Protein AF-A0A2S4Y5E5-F1 (afdb_monomer_lite)

pLDDT: mean 85.45, std 17.24, range [41.28, 98.38]

Radius of gyration: 15.78 Å; chains: 1; bounding box: 32×26×61 Å

Foldseek 3Di:
DDDDDPPDPDDPVLQVLLPDDLVRLLVVLVVPFDPQLNVLLVVLLVQLLPPPDDDDPAGSLNVQLVCQCVRRNPVSSLSSNLNSCVSNVDDPVNLVCCCVPHDPSSVSSSVSNDD

Secondary structure (DSSP, 8-state):
-PPP---PPPPTHHHHHHHS-HHHHHHHHHHHS-HHHHHHHHHHHHHHHS--TT-SSS-HHHHHHHHHHHHH-TTTHHHHHHHHHHHH---HHHHHHHHHHS-HHHHHHHHHH--

Structure (mmCIF, N/CA/C/O backbone):
data_AF-A0A2S4Y5E5-F1
#
_entry.id   AF-A0A2S4Y5E5-F1
#
loop_
_atom_site.group_PDB
_atom_site.id
_atom_site.type_symbol
_atom_site.label_atom_id
_atom_site.label_alt_id
_atom_site.label_comp_id
_atom_site.label_asym_id
_atom_site.label_entity_id
_atom_site.label_seq_id
_atom_site.pdbx_PDB_ins_code
_atom_site.Cartn_x
_atom_site.Cartn_y
_atom_site.Cartn_z
_atom_site.occupancy
_atom_site.B_iso_or_equiv
_atom_site.auth_seq_id
_atom_site.auth_comp_id
_atom_site.auth_asym_id
_atom_site.auth_atom_id
_atom_site.pdbx_PDB_model_num
ATOM 1 N N . MET A 1 1 ? -3.321 -12.900 45.964 1.00 41.28 1 MET A N 1
ATOM 2 C CA . MET A 1 1 ? -4.361 -13.028 44.921 1.00 41.28 1 MET A CA 1
ATOM 3 C C . MET A 1 1 ? -3.690 -12.711 43.597 1.00 41.28 1 MET A C 1
ATOM 5 O O . MET A 1 1 ? -3.541 -11.545 43.263 1.00 41.28 1 MET A O 1
ATOM 9 N N . SER A 1 2 ? -3.150 -13.729 42.928 1.00 41.94 2 SER A N 1
ATOM 10 C CA . SER A 1 2 ? -2.387 -13.564 41.686 1.00 41.94 2 SER A CA 1
ATOM 11 C C . SER A 1 2 ? -3.295 -13.917 40.516 1.00 41.94 2 SER A C 1
ATOM 13 O O . SER A 1 2 ? -3.771 -15.047 40.430 1.00 41.94 2 SER A O 1
ATOM 15 N N . HIS A 1 3 ? -3.574 -12.944 39.652 1.00 47.91 3 HIS A N 1
ATOM 16 C CA . HIS A 1 3 ? -4.301 -13.175 38.407 1.00 47.91 3 HIS A CA 1
ATOM 17 C C . HIS A 1 3 ? -3.407 -13.965 37.437 1.00 47.91 3 HIS A C 1
ATOM 19 O O . HIS A 1 3 ? -2.254 -13.572 37.240 1.00 47.91 3 HIS A O 1
ATOM 25 N N . PRO A 1 4 ? -3.894 -15.052 36.817 1.00 52.06 4 PRO A N 1
ATOM 26 C CA . PRO A 1 4 ? -3.158 -15.711 35.753 1.00 52.06 4 PRO A CA 1
ATOM 27 C C . PRO A 1 4 ? -3.190 -14.825 34.503 1.00 52.06 4 PRO A C 1
ATOM 29 O O . PRO A 1 4 ? -4.252 -14.426 34.025 1.00 52.06 4 PRO A O 1
ATOM 32 N N . HIS A 1 5 ? -2.007 -14.505 33.986 1.00 48.25 5 HIS A N 1
ATOM 33 C CA . HIS A 1 5 ? -1.839 -13.882 32.681 1.00 48.25 5 HIS A CA 1
ATOM 34 C C . HIS A 1 5 ? -2.269 -14.900 31.619 1.00 48.25 5 HIS A C 1
ATOM 36 O O . HIS A 1 5 ? -1.575 -15.885 31.376 1.00 48.25 5 HIS A O 1
ATOM 42 N N . ALA A 1 6 ? -3.448 -14.699 31.031 1.00 50.78 6 ALA A N 1
ATOM 43 C CA . ALA A 1 6 ? -3.871 -15.460 29.868 1.00 50.78 6 ALA A CA 1
ATOM 44 C C . ALA A 1 6 ? -2.949 -15.091 28.699 1.00 50.78 6 ALA A C 1
ATOM 46 O O . ALA A 1 6 ? -3.058 -14.005 28.131 1.00 50.78 6 ALA A O 1
ATOM 47 N N . THR A 1 7 ? -2.027 -15.993 28.365 1.00 45.41 7 THR A N 1
ATOM 48 C CA . THR A 1 7 ? -1.251 -15.955 27.126 1.00 45.41 7 THR A CA 1
ATOM 49 C C . THR A 1 7 ? -2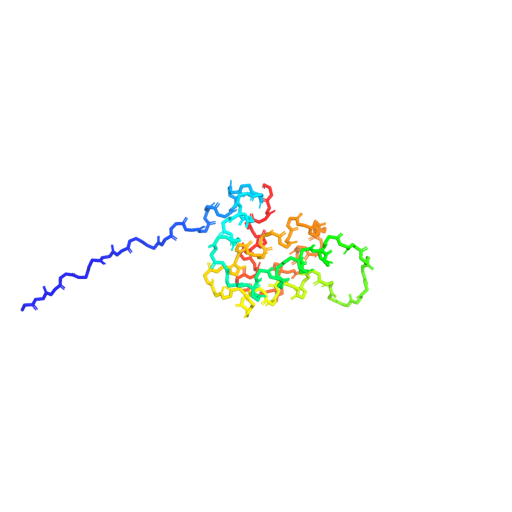.228 -16.001 25.957 1.00 45.41 7 THR A C 1
ATOM 51 O O . THR A 1 7 ? -2.732 -17.062 25.593 1.00 45.41 7 THR A O 1
ATOM 54 N N . GLN A 1 8 ? -2.535 -14.838 25.387 1.00 48.69 8 GLN A N 1
ATOM 55 C CA . GLN A 1 8 ? -3.220 -14.774 24.104 1.00 48.69 8 GLN A CA 1
ATOM 56 C C . GLN A 1 8 ? -2.240 -15.267 23.030 1.00 48.69 8 GLN A C 1
ATOM 58 O O . GLN A 1 8 ? -1.103 -14.788 22.996 1.00 48.69 8 GLN A O 1
ATOM 63 N N . PRO A 1 9 ? -2.625 -16.219 22.164 1.00 42.38 9 PRO A N 1
ATOM 64 C CA . PRO A 1 9 ? -1.790 -16.585 21.033 1.00 42.38 9 PRO A CA 1
ATOM 65 C C . PRO A 1 9 ? -1.618 -15.356 20.133 1.00 42.38 9 PRO A C 1
ATOM 67 O O . PRO A 1 9 ? -2.594 -14.710 19.750 1.00 42.38 9 PRO A O 1
ATOM 70 N N . ALA A 1 10 ? -0.361 -15.020 19.833 1.00 48.06 10 ALA A N 1
ATOM 71 C CA . ALA A 1 10 ? -0.005 -13.974 18.884 1.00 48.06 10 ALA A CA 1
ATOM 72 C C . ALA A 1 10 ? -0.759 -14.206 17.564 1.00 48.06 10 ALA A C 1
ATOM 74 O O . ALA A 1 10 ? -0.857 -15.351 17.109 1.00 48.06 10 ALA A O 1
ATOM 75 N N . PRO A 1 11 ? -1.330 -13.159 16.953 1.00 44.66 11 PRO A N 1
ATOM 76 C CA . PRO A 1 11 ? -2.276 -13.362 15.882 1.00 44.66 11 PRO A CA 1
ATOM 77 C C . PRO A 1 11 ? -1.524 -13.872 14.649 1.00 44.66 11 PRO A C 1
ATOM 79 O O . PRO A 1 11 ? -0.535 -13.295 14.196 1.00 44.66 11 PRO A O 1
ATOM 82 N N . THR A 1 12 ? -2.013 -14.985 14.114 1.00 50.81 12 THR A N 1
ATOM 83 C CA . THR A 1 12 ? -1.536 -15.746 12.949 1.00 50.81 12 THR A CA 1
ATOM 84 C C . THR A 1 12 ? -1.740 -14.978 11.630 1.00 50.81 12 THR A C 1
ATOM 86 O O . THR A 1 12 ? -2.080 -15.554 10.605 1.00 50.81 12 THR A O 1
ATOM 89 N N . ILE A 1 13 ? -1.598 -13.650 11.647 1.00 55.91 13 ILE A N 1
ATOM 90 C CA . ILE A 1 13 ? -1.981 -12.762 10.538 1.00 55.91 13 ILE A CA 1
ATOM 91 C C . ILE A 1 13 ? -0.946 -12.817 9.410 1.00 55.91 13 ILE A C 1
ATOM 93 O O . ILE A 1 13 ? -1.314 -12.684 8.247 1.00 55.91 13 ILE A O 1
ATOM 97 N N . GLY A 1 14 ? 0.326 -13.086 9.728 1.00 59.22 14 GLY A N 1
ATOM 98 C CA . GLY A 1 14 ? 1.413 -13.110 8.741 1.00 59.22 14 GLY A CA 1
ATOM 99 C C . GLY A 1 14 ? 1.176 -14.112 7.606 1.00 59.22 14 GLY A C 1
ATOM 100 O O . GLY A 1 14 ? 1.160 -13.733 6.443 1.00 59.22 14 GLY A O 1
ATOM 101 N N . THR A 1 15 ? 0.922 -15.385 7.916 1.00 63.09 15 THR A N 1
ATOM 102 C CA . THR A 1 15 ? 0.706 -16.420 6.885 1.00 63.09 15 THR A CA 1
ATOM 103 C C . THR A 1 15 ? -0.582 -16.197 6.087 1.00 63.09 15 THR A C 1
ATOM 105 O O . THR A 1 15 ? -0.646 -16.550 4.913 1.00 63.09 15 THR A O 1
ATOM 108 N N . GLY A 1 16 ? -1.596 -15.575 6.700 1.00 77.00 16 GLY A N 1
ATOM 109 C CA . GLY A 1 16 ? -2.867 -15.287 6.038 1.00 77.00 16 GLY A CA 1
ATOM 110 C C . GLY A 1 16 ? -2.708 -14.353 4.840 1.00 77.00 16 GLY A C 1
ATOM 111 O O . GLY A 1 16 ? -3.304 -14.606 3.800 1.00 77.00 16 GLY A O 1
ATOM 112 N N . LEU A 1 17 ? -1.860 -13.324 4.942 1.00 84.19 17 LEU A N 1
ATOM 113 C CA . LEU A 1 17 ? -1.673 -12.348 3.863 1.00 84.19 17 LEU A CA 1
ATOM 114 C C . LEU A 1 17 ? -1.091 -12.960 2.583 1.00 84.19 17 LEU A C 1
ATOM 116 O O . LEU A 1 17 ? -1.559 -12.613 1.507 1.00 84.19 17 LEU A O 1
ATOM 120 N N . ALA A 1 18 ? -0.131 -13.884 2.696 1.00 84.00 18 ALA A N 1
ATOM 121 C CA . ALA A 1 18 ? 0.483 -14.536 1.533 1.00 84.00 18 ALA A CA 1
ATOM 122 C C . ALA A 1 18 ? -0.482 -15.475 0.786 1.00 84.00 18 ALA A C 1
ATOM 124 O O . ALA A 1 18 ? -0.367 -15.669 -0.418 1.00 84.00 18 ALA A O 1
ATOM 125 N N . LEU A 1 19 ? -1.439 -16.065 1.507 1.00 85.44 19 LEU A N 1
ATOM 126 C CA . LEU A 1 19 ? -2.407 -17.015 0.951 1.00 85.44 19 LEU A CA 1
ATOM 127 C C . LEU A 1 19 ? -3.717 -16.349 0.506 1.00 85.44 19 LEU A C 1
ATOM 129 O O . LEU A 1 19 ? -4.539 -16.995 -0.140 1.00 85.44 19 LEU A O 1
ATOM 133 N N . THR A 1 20 ? -3.937 -15.083 0.868 1.00 89.81 20 THR A N 1
ATOM 134 C CA . THR A 1 20 ? -5.171 -14.365 0.538 1.00 89.81 20 THR A CA 1
ATOM 135 C C . THR A 1 20 ? -5.082 -13.829 -0.892 1.00 89.81 20 THR A C 1
ATOM 137 O O . THR A 1 20 ? -4.165 -13.061 -1.190 1.00 89.81 20 THR A O 1
ATOM 140 N N . PRO A 1 21 ? -6.038 -14.153 -1.782 1.00 92.00 21 PRO A N 1
ATOM 141 C CA . PRO A 1 21 ? -6.072 -13.582 -3.120 1.00 92.00 21 PRO A CA 1
ATOM 142 C C . PRO A 1 21 ? -6.077 -12.042 -3.072 1.00 92.00 21 PRO A C 1
ATOM 144 O O . PRO A 1 21 ? -6.819 -11.464 -2.271 1.00 92.00 21 PRO A O 1
ATOM 147 N N . PRO A 1 22 ? -5.340 -11.338 -3.956 1.00 92.44 22 PRO A N 1
ATOM 148 C CA . PRO A 1 22 ? -5.264 -9.874 -3.925 1.00 92.44 22 PRO A CA 1
ATOM 149 C C . PRO A 1 22 ? -6.631 -9.172 -3.962 1.00 92.44 22 PRO A C 1
ATOM 151 O O . PRO A 1 22 ? -6.819 -8.139 -3.325 1.00 92.44 22 PRO A O 1
ATOM 154 N N . ALA A 1 23 ? -7.618 -9.741 -4.659 1.00 93.12 23 ALA A N 1
ATOM 155 C CA . ALA A 1 23 ? -8.974 -9.190 -4.703 1.00 93.12 23 ALA A CA 1
ATOM 156 C C . ALA A 1 23 ? -9.683 -9.237 -3.335 1.00 93.12 23 ALA A C 1
ATOM 158 O O . ALA A 1 23 ? -10.323 -8.265 -2.934 1.00 93.12 23 ALA A O 1
ATOM 159 N N . GLU A 1 24 ? -9.533 -10.333 -2.589 1.00 94.81 24 GLU A N 1
ATOM 160 C CA . GLU A 1 24 ? -10.104 -10.472 -1.244 1.00 94.81 24 GLU A CA 1
ATOM 161 C C . GLU A 1 24 ? -9.395 -9.553 -0.249 1.00 94.81 24 GLU A C 1
ATOM 163 O O . GLU A 1 24 ? -10.037 -8.901 0.578 1.00 94.81 24 GLU A O 1
ATOM 168 N N . LEU A 1 25 ? -8.073 -9.426 -0.381 1.00 94.25 25 LEU A N 1
ATOM 169 C CA . LEU A 1 25 ? -7.283 -8.501 0.421 1.00 94.25 25 LEU A CA 1
ATOM 170 C C . LEU A 1 25 ? -7.689 -7.039 0.167 1.00 94.25 25 LEU A C 1
ATOM 172 O O . LEU A 1 25 ? -7.809 -6.256 1.113 1.00 94.25 25 LEU A O 1
ATOM 176 N N . ARG A 1 26 ? -7.968 -6.678 -1.094 1.00 96.31 26 ARG A N 1
ATOM 177 C CA . ARG A 1 26 ? -8.493 -5.354 -1.460 1.00 96.31 26 ARG A CA 1
ATOM 178 C C . ARG A 1 26 ? -9.847 -5.097 -0.803 1.00 96.31 26 ARG A C 1
ATOM 180 O O . ARG A 1 26 ? -9.989 -4.081 -0.125 1.00 96.31 26 ARG A O 1
ATOM 187 N N . ALA A 1 27 ? -10.787 -6.036 -0.920 1.00 95.62 27 ALA A N 1
ATOM 188 C CA . ALA A 1 27 ? -12.112 -5.925 -0.310 1.00 95.62 27 ALA A CA 1
ATOM 189 C C . ALA A 1 27 ? -12.041 -5.788 1.223 1.00 95.62 27 ALA A C 1
ATOM 191 O O . ALA A 1 27 ? -12.753 -4.975 1.817 1.00 95.62 27 ALA A O 1
ATOM 192 N N . HIS A 1 28 ? -11.141 -6.533 1.873 1.00 94.88 28 HIS A N 1
ATOM 193 C CA . HIS A 1 28 ? -10.910 -6.430 3.313 1.00 94.88 28 HIS A CA 1
ATOM 194 C C . HIS A 1 28 ? -10.446 -5.027 3.731 1.00 94.88 28 HIS A C 1
ATOM 196 O O . HIS A 1 28 ? -10.929 -4.482 4.727 1.00 94.88 28 HIS A O 1
ATOM 202 N N . LEU A 1 29 ? -9.520 -4.429 2.977 1.00 95.88 29 LEU A N 1
ATOM 203 C CA . LEU A 1 29 ? -9.051 -3.071 3.242 1.00 95.88 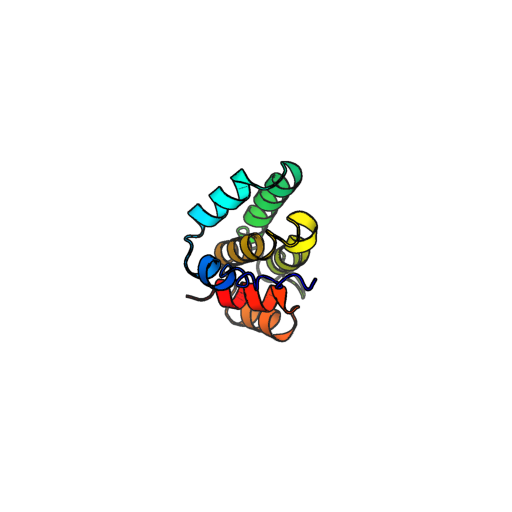29 LEU A CA 1
ATOM 204 C C . LEU A 1 29 ? -10.139 -2.028 2.980 1.00 95.88 29 LEU A C 1
ATOM 206 O O . LEU A 1 29 ? -10.288 -1.107 3.782 1.00 95.88 29 LEU A O 1
ATOM 210 N N . ASP A 1 30 ? -10.947 -2.192 1.934 1.00 96.12 30 ASP A N 1
ATOM 211 C CA . ASP A 1 30 ? -12.047 -1.267 1.640 1.00 96.12 30 ASP A CA 1
ATOM 212 C C . ASP A 1 30 ? -13.126 -1.248 2.725 1.00 96.12 30 ASP A C 1
ATOM 214 O O . ASP A 1 30 ? -13.722 -0.203 2.993 1.00 96.12 30 ASP A O 1
ATOM 218 N N . ALA A 1 31 ? -13.338 -2.377 3.400 1.00 96.62 31 ALA A N 1
ATOM 219 C CA . ALA A 1 31 ? -14.275 -2.471 4.513 1.00 96.62 31 ALA A CA 1
ATOM 220 C C . ALA A 1 31 ? -13.763 -1.815 5.810 1.00 96.62 31 ALA A C 1
ATOM 222 O O . ALA A 1 31 ? -14.562 -1.498 6.691 1.00 96.62 31 ALA A O 1
ATOM 223 N N . ARG A 1 32 ? -12.443 -1.639 5.969 1.00 96.44 32 ARG A N 1
ATOM 224 C CA . ARG A 1 32 ? -11.821 -1.280 7.261 1.00 96.44 32 ARG A CA 1
ATOM 225 C C . ARG A 1 32 ? -11.084 0.049 7.267 1.00 96.44 32 ARG A C 1
ATOM 227 O O . ARG A 1 32 ? -10.923 0.647 8.330 1.00 96.44 32 ARG A O 1
ATOM 234 N N . LEU A 1 33 ? -10.615 0.505 6.112 1.00 97.25 33 LEU A N 1
ATOM 235 C CA . LEU A 1 33 ? -9.874 1.750 6.010 1.00 97.25 33 LEU A CA 1
ATOM 236 C C . LEU A 1 33 ? -10.814 2.968 6.019 1.00 97.25 33 LEU A C 1
ATOM 238 O O . LEU A 1 33 ? -11.864 2.969 5.363 1.00 97.25 33 LEU A O 1
ATOM 242 N N . PRO A 1 34 ? -10.417 4.063 6.691 1.00 96.81 34 PRO A N 1
ATOM 243 C CA . PRO A 1 34 ? -11.120 5.333 6.568 1.00 96.81 34 PRO A CA 1
ATOM 244 C C . PRO A 1 34 ? -11.044 5.853 5.125 1.00 96.81 34 PRO A C 1
ATOM 246 O O . PRO A 1 34 ? -10.127 5.521 4.374 1.00 96.81 34 PRO A O 1
ATOM 249 N N . ALA A 1 35 ? -11.995 6.708 4.738 1.00 97.00 35 ALA A N 1
ATOM 250 C CA . ALA A 1 35 ? -12.136 7.183 3.357 1.00 97.00 35 ALA A CA 1
ATOM 251 C C . ALA A 1 35 ? -10.842 7.787 2.777 1.00 97.00 35 ALA A C 1
ATOM 253 O O . ALA A 1 35 ? -10.473 7.465 1.653 1.00 97.00 35 ALA A O 1
ATOM 254 N N . ALA A 1 36 ? -10.112 8.589 3.560 1.00 97.62 36 ALA A N 1
ATOM 255 C CA . ALA A 1 36 ? -8.846 9.182 3.121 1.00 97.62 36 ALA A CA 1
ATOM 256 C C . ALA A 1 36 ? -7.755 8.130 2.839 1.00 97.62 36 ALA A C 1
ATOM 258 O O . ALA A 1 36 ? -6.998 8.267 1.881 1.00 97.62 36 ALA A O 1
ATOM 259 N N . ALA A 1 37 ? -7.688 7.066 3.645 1.00 97.69 37 ALA A N 1
ATOM 260 C CA . ALA A 1 37 ? -6.734 5.979 3.439 1.00 97.69 37 ALA A CA 1
ATOM 261 C C . ALA A 1 37 ? -7.113 5.109 2.231 1.00 97.69 37 ALA A C 1
ATOM 263 O O . ALA A 1 37 ? -6.224 4.661 1.514 1.00 97.69 37 ALA A O 1
ATOM 264 N N . ARG A 1 38 ? -8.416 4.912 1.979 1.00 98.19 38 ARG A N 1
ATOM 265 C CA . ARG A 1 38 ? -8.909 4.220 0.775 1.00 98.19 38 ARG A CA 1
ATOM 266 C C . ARG A 1 38 ? -8.571 4.990 -0.492 1.00 98.19 38 ARG A C 1
ATOM 268 O O . ARG A 1 38 ? -7.937 4.421 -1.366 1.00 98.19 38 ARG A O 1
ATOM 275 N N . ALA A 1 39 ? -8.876 6.288 -0.525 1.00 98.25 39 ALA A N 1
ATOM 276 C CA . ALA A 1 39 ? -8.547 7.147 -1.661 1.00 98.25 39 ALA A CA 1
ATOM 277 C C . ALA A 1 39 ? -7.036 7.183 -1.943 1.00 98.25 39 ALA A C 1
ATOM 279 O O . ALA A 1 39 ? -6.616 7.125 -3.095 1.00 98.25 39 ALA A O 1
ATOM 280 N N . TRP A 1 40 ? -6.206 7.228 -0.893 1.00 98.31 40 TRP A N 1
ATOM 281 C CA . TRP A 1 40 ? -4.759 7.104 -1.065 1.00 98.31 40 TRP A CA 1
ATOM 282 C C . TRP A 1 40 ? -4.359 5.741 -1.637 1.00 98.31 40 TRP A C 1
ATOM 284 O O . TRP A 1 40 ? -3.496 5.692 -2.509 1.00 98.31 40 TRP A O 1
ATOM 294 N N . LEU A 1 41 ? -4.954 4.648 -1.152 1.00 98.38 41 LEU A N 1
ATOM 295 C CA . LEU A 1 41 ? -4.629 3.306 -1.623 1.00 98.38 41 LEU A CA 1
ATOM 296 C C . LEU A 1 41 ? -5.039 3.117 -3.088 1.00 98.38 41 LEU A C 1
ATOM 298 O O . LEU A 1 41 ? -4.241 2.590 -3.850 1.00 98.38 41 LEU A O 1
ATOM 302 N N . ASP A 1 42 ? -6.213 3.599 -3.500 1.00 98.19 42 ASP A N 1
ATOM 303 C CA . ASP A 1 42 ? -6.640 3.604 -4.907 1.00 98.19 42 ASP A CA 1
ATOM 304 C C . ASP A 1 42 ? -5.601 4.291 -5.800 1.00 98.19 42 ASP A C 1
ATOM 306 O O . ASP A 1 42 ? -5.065 3.673 -6.720 1.00 98.19 42 ASP A O 1
ATOM 310 N N . GLN A 1 43 ? -5.223 5.524 -5.452 1.00 97.19 43 GLN A N 1
ATOM 311 C CA . GLN A 1 43 ? -4.198 6.271 -6.180 1.00 97.19 43 GLN A CA 1
ATOM 312 C C . GLN A 1 43 ? -2.848 5.536 -6.188 1.00 97.19 43 GLN A C 1
ATOM 314 O O . GLN A 1 43 ? -2.181 5.459 -7.216 1.00 97.19 43 GLN A O 1
ATOM 319 N N . ALA A 1 44 ? -2.422 4.985 -5.050 1.00 96.94 44 ALA A N 1
ATOM 320 C CA . ALA A 1 44 ? -1.154 4.272 -4.946 1.00 96.94 44 ALA A CA 1
ATOM 321 C C . ALA A 1 44 ? -1.118 3.016 -5.831 1.00 96.94 44 ALA A C 1
ATOM 323 O O . ALA A 1 44 ? -0.065 2.697 -6.380 1.00 96.94 44 ALA A O 1
ATOM 324 N N . LEU A 1 45 ? -2.246 2.314 -5.980 1.00 96.62 45 LEU A N 1
ATOM 325 C CA . LEU A 1 45 ? -2.359 1.155 -6.864 1.00 96.62 45 LEU A CA 1
ATOM 326 C C . LEU A 1 45 ? -2.359 1.571 -8.337 1.00 96.62 45 LEU A C 1
ATOM 328 O O . LEU A 1 45 ? -1.664 0.943 -9.132 1.00 96.62 45 LEU A O 1
ATOM 332 N N . GLU A 1 46 ? -3.058 2.645 -8.703 1.00 95.00 46 GLU A N 1
ATOM 333 C CA . GLU A 1 46 ? -3.001 3.202 -10.062 1.00 95.00 46 GLU A CA 1
ATOM 334 C C . GLU A 1 46 ? -1.575 3.614 -10.444 1.00 95.00 46 GLU A C 1
ATOM 336 O O . GLU A 1 46 ? -1.075 3.245 -11.506 1.00 95.00 46 GLU A O 1
ATOM 341 N N . GLU A 1 47 ? -0.883 4.322 -9.554 1.00 92.75 47 GLU A N 1
ATOM 342 C CA . GLU A 1 47 ? 0.498 4.750 -9.766 1.00 92.75 47 GLU A CA 1
ATOM 343 C C . GLU A 1 47 ? 1.503 3.594 -9.765 1.00 92.75 47 GLU A C 1
ATOM 345 O O . GLU A 1 47 ? 2.517 3.668 -10.453 1.00 92.75 47 GLU A O 1
ATOM 350 N N . ALA A 1 48 ? 1.244 2.531 -9.001 1.00 92.31 48 ALA A N 1
ATOM 351 C CA . ALA A 1 48 ? 2.048 1.315 -9.034 1.00 92.31 48 ALA A CA 1
ATOM 352 C C . ALA A 1 48 ? 1.828 0.526 -10.336 1.00 92.31 48 ALA A C 1
ATOM 354 O O . ALA A 1 48 ? 2.774 -0.057 -10.863 1.00 92.31 48 ALA A O 1
ATOM 355 N N . ALA A 1 49 ? 0.593 0.501 -10.853 1.00 91.12 49 ALA A N 1
ATOM 356 C CA . ALA A 1 49 ? 0.232 -0.172 -12.101 1.00 91.12 49 ALA A CA 1
ATOM 357 C C . ALA A 1 49 ? 0.764 0.574 -13.328 1.00 91.12 49 ALA A C 1
ATOM 359 O O . ALA A 1 49 ? 1.197 -0.045 -14.306 1.00 91.12 49 ALA A O 1
ATOM 360 N N . ALA A 1 50 ? 0.727 1.907 -13.284 1.00 84.00 50 ALA A N 1
ATOM 361 C CA . ALA A 1 50 ? 1.405 2.745 -14.247 1.00 84.00 50 ALA A CA 1
ATOM 362 C C . ALA A 1 50 ? 2.899 2.423 -14.140 1.00 84.00 50 ALA A C 1
ATOM 364 O O . ALA A 1 50 ? 3.527 2.682 -13.123 1.00 84.00 50 ALA A O 1
ATOM 365 N N . LYS A 1 51 ? 3.483 1.809 -15.171 1.00 69.12 51 LYS A N 1
ATOM 366 C CA . LYS A 1 51 ? 4.927 1.554 -15.242 1.00 69.12 51 LYS A CA 1
ATOM 367 C C . LYS A 1 51 ? 5.632 2.703 -15.980 1.00 69.12 51 LYS A C 1
ATOM 369 O O . LYS A 1 51 ? 5.889 2.554 -17.175 1.00 69.12 51 LYS A O 1
ATOM 374 N N . PRO A 1 52 ? 6.004 3.831 -15.342 1.00 53.84 52 PRO A N 1
ATOM 375 C CA . PRO A 1 52 ? 6.990 4.733 -15.913 1.00 53.84 52 PRO A CA 1
ATOM 376 C C . PRO A 1 52 ? 8.363 4.127 -15.605 1.00 53.84 52 PRO A C 1
ATOM 378 O O . PRO A 1 52 ? 8.947 4.396 -14.558 1.00 53.84 52 PRO A O 1
ATOM 381 N N . GLY A 1 53 ? 8.834 3.217 -16.465 1.00 52.28 53 GLY A N 1
ATOM 382 C CA . GLY A 1 53 ? 10.068 2.456 -16.244 1.00 52.28 53 GLY A CA 1
ATOM 383 C C . GLY A 1 53 ? 11.215 3.314 -15.697 1.00 52.28 53 GLY A C 1
ATOM 384 O O . GLY A 1 53 ? 11.473 4.390 -16.217 1.00 52.28 53 GLY A O 1
ATOM 385 N N . SER A 1 54 ? 11.871 2.840 -14.639 1.00 54.00 54 SER A N 1
ATOM 386 C CA . SER A 1 54 ? 13.218 3.236 -14.189 1.00 54.00 54 SER A CA 1
ATOM 387 C C . SER A 1 54 ? 13.526 4.730 -13.969 1.00 54.00 54 SER A C 1
ATOM 389 O O . SER A 1 54 ? 14.701 5.098 -13.978 1.00 54.00 54 SER A O 1
ATOM 391 N N . HIS A 1 55 ? 12.549 5.622 -13.773 1.00 47.78 55 HIS A N 1
ATOM 392 C CA . HIS A 1 55 ? 12.864 7.046 -13.581 1.00 47.78 55 HIS A CA 1
ATOM 393 C C . HIS A 1 55 ? 13.276 7.350 -12.133 1.00 47.78 55 HIS A C 1
ATOM 395 O O . HIS A 1 55 ? 12.467 7.769 -11.309 1.00 47.78 55 HIS A O 1
ATOM 401 N N . GLY A 1 56 ? 14.572 7.168 -11.862 1.00 57.12 56 GLY A N 1
ATOM 402 C CA . GLY A 1 56 ? 15.263 7.596 -10.643 1.00 57.12 56 GLY A CA 1
ATOM 403 C C . GLY A 1 56 ? 15.786 6.442 -9.777 1.00 57.12 56 GLY A C 1
ATOM 404 O O . GLY A 1 56 ? 15.473 5.283 -10.031 1.00 57.12 56 GLY A O 1
ATOM 405 N N . PRO A 1 57 ? 16.592 6.734 -8.739 1.00 65.00 57 PRO A N 1
ATOM 406 C CA . PRO A 1 57 ? 17.128 5.714 -7.832 1.00 65.00 57 PRO A CA 1
ATOM 407 C C . PRO A 1 57 ? 16.054 4.961 -7.023 1.00 65.00 57 PRO A C 1
ATOM 409 O O . PRO A 1 57 ? 16.391 3.960 -6.395 1.00 65.00 57 PRO A O 1
ATOM 412 N N . ILE A 1 58 ? 14.799 5.433 -7.025 1.00 71.50 58 ILE A N 1
ATOM 413 C CA . ILE A 1 58 ? 13.652 4.837 -6.326 1.00 71.50 58 ILE A CA 1
ATOM 414 C C . ILE A 1 58 ? 12.437 4.879 -7.259 1.00 71.50 58 ILE A C 1
ATOM 416 O O . ILE A 1 58 ? 12.053 5.952 -7.729 1.00 71.50 58 ILE A O 1
ATOM 420 N N . SER A 1 59 ? 11.815 3.726 -7.507 1.00 84.94 59 SER A N 1
ATOM 421 C CA . SER A 1 59 ? 10.589 3.625 -8.309 1.00 84.94 59 SER A CA 1
ATOM 422 C C . SER A 1 59 ? 9.365 4.159 -7.546 1.00 84.94 59 SER A C 1
ATOM 424 O O . SER A 1 59 ? 9.301 4.062 -6.322 1.00 84.94 59 SER A O 1
ATOM 426 N N . VAL A 1 60 ? 8.330 4.648 -8.243 1.00 89.19 60 VAL A N 1
ATOM 427 C CA . VAL A 1 60 ? 7.098 5.156 -7.592 1.00 89.19 60 VAL A CA 1
ATOM 428 C C . VAL A 1 60 ? 6.452 4.108 -6.673 1.00 89.19 60 VAL A C 1
ATOM 430 O O . VAL A 1 60 ? 6.036 4.435 -5.562 1.00 89.19 60 VAL A O 1
ATOM 433 N N . TRP A 1 61 ? 6.434 2.833 -7.071 1.00 91.88 61 TRP A N 1
ATOM 434 C CA . TRP A 1 61 ? 5.894 1.760 -6.230 1.00 91.88 61 TRP A CA 1
ATOM 435 C C . TRP A 1 61 ? 6.686 1.560 -4.923 1.00 91.88 61 TRP A C 1
ATOM 437 O O . TRP A 1 61 ? 6.079 1.279 -3.891 1.00 91.88 61 TRP A O 1
ATOM 447 N N . GLU A 1 62 ? 8.012 1.758 -4.926 1.00 92.88 62 GLU A N 1
ATOM 448 C CA . GLU A 1 62 ? 8.859 1.658 -3.724 1.00 92.88 62 GLU A CA 1
ATOM 449 C C . GLU A 1 62 ? 8.517 2.777 -2.735 1.00 92.88 62 GLU A C 1
ATOM 451 O O . GLU A 1 62 ? 8.402 2.544 -1.531 1.00 92.88 62 GLU A O 1
ATOM 456 N N . LEU A 1 63 ? 8.256 3.986 -3.246 1.00 93.00 63 LEU A N 1
ATOM 457 C CA . LEU A 1 63 ? 7.772 5.093 -2.426 1.00 93.00 63 LEU A CA 1
ATOM 458 C C . LEU A 1 63 ? 6.422 4.754 -1.775 1.00 93.00 63 LEU A C 1
ATOM 460 O O . LEU A 1 63 ? 6.250 4.952 -0.569 1.00 93.00 63 LEU A O 1
ATOM 464 N N . ARG A 1 64 ? 5.468 4.213 -2.544 1.00 95.56 64 ARG A N 1
ATOM 465 C CA . ARG A 1 64 ? 4.143 3.840 -2.016 1.00 95.56 64 ARG A CA 1
ATOM 466 C C . ARG A 1 64 ? 4.220 2.710 -0.990 1.00 95.56 64 ARG A C 1
ATOM 468 O O . ARG A 1 64 ? 3.499 2.752 0.009 1.00 95.56 64 ARG A O 1
ATOM 475 N N . LEU A 1 65 ? 5.143 1.766 -1.171 1.00 95.06 65 LEU A N 1
ATOM 476 C CA . LEU A 1 65 ? 5.440 0.718 -0.194 1.00 95.06 65 LEU A CA 1
ATOM 477 C C . LEU A 1 65 ? 5.859 1.311 1.167 1.00 95.06 65 LEU A C 1
ATOM 479 O O . LEU A 1 65 ? 5.338 0.906 2.214 1.00 95.06 65 LEU A O 1
ATOM 483 N N . ALA A 1 66 ? 6.752 2.304 1.156 1.00 95.38 66 ALA A N 1
ATOM 484 C CA . ALA A 1 66 ? 7.245 2.966 2.365 1.00 95.38 66 ALA A CA 1
ATOM 485 C C . ALA A 1 66 ? 6.176 3.840 3.047 1.00 95.38 66 ALA A C 1
ATOM 487 O O . ALA A 1 66 ? 6.128 3.960 4.276 1.00 95.38 66 ALA A O 1
ATOM 488 N N . GLU A 1 67 ? 5.283 4.452 2.269 1.00 97.19 67 GLU A N 1
ATOM 489 C CA . GLU A 1 67 ? 4.201 5.292 2.787 1.00 97.19 67 GLU A CA 1
ATOM 490 C C . GLU A 1 67 ? 3.039 4.511 3.415 1.00 97.19 67 GLU A C 1
ATOM 492 O O . GLU A 1 67 ? 2.344 5.067 4.272 1.00 97.19 67 GLU A O 1
ATOM 497 N N . ALA A 1 68 ? 2.838 3.243 3.042 1.00 97.56 68 ALA A N 1
ATOM 498 C CA . ALA A 1 68 ? 1.688 2.434 3.456 1.00 97.56 68 ALA A CA 1
ATOM 499 C C . ALA A 1 68 ? 1.440 2.445 4.973 1.00 97.56 68 ALA A C 1
ATOM 501 O O . ALA A 1 68 ? 0.305 2.611 5.417 1.00 97.56 68 ALA A O 1
ATOM 502 N N . GLY A 1 69 ? 2.496 2.364 5.789 1.00 95.75 69 GLY A N 1
ATOM 503 C CA . GLY A 1 69 ? 2.369 2.416 7.250 1.00 95.75 69 GLY A CA 1
ATOM 504 C C . GLY A 1 69 ? 1.796 3.735 7.772 1.00 95.75 69 GLY A C 1
ATOM 505 O O . GLY A 1 69 ? 0.944 3.729 8.659 1.00 95.75 69 GLY A O 1
ATOM 506 N N . ARG A 1 70 ? 2.211 4.867 7.191 1.00 96.94 70 ARG A N 1
ATOM 507 C CA . ARG A 1 70 ? 1.706 6.196 7.572 1.00 96.94 70 ARG A CA 1
ATOM 508 C C . ARG A 1 70 ? 0.277 6.431 7.088 1.00 96.94 70 ARG A C 1
ATOM 510 O O . ARG A 1 70 ? -0.465 7.158 7.737 1.00 96.94 70 ARG A O 1
ATOM 517 N N . ARG A 1 71 ? -0.094 5.852 5.944 1.00 98.00 71 ARG A N 1
ATOM 518 C CA . ARG A 1 71 ? -1.353 6.149 5.242 1.00 98.00 71 ARG A CA 1
ATO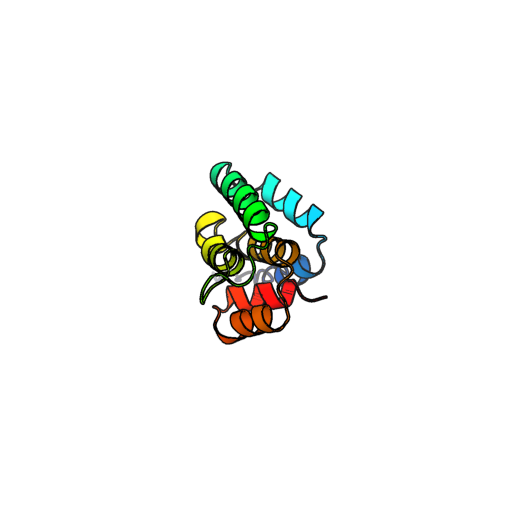M 519 C C . ARG A 1 71 ? -2.490 5.201 5.618 1.00 98.00 71 ARG A C 1
ATOM 521 O O . ARG A 1 71 ? -3.625 5.645 5.738 1.00 98.00 71 ARG A O 1
ATOM 528 N N . CYS A 1 72 ? -2.183 3.926 5.848 1.00 96.88 72 CYS A N 1
ATOM 529 C CA . CYS A 1 72 ? -3.155 2.891 6.213 1.00 96.88 72 CYS A CA 1
ATOM 530 C C . CYS A 1 72 ? -3.121 2.527 7.706 1.00 96.88 72 CYS A C 1
ATOM 532 O O . CYS A 1 72 ? -4.021 1.841 8.189 1.00 96.88 72 CYS A O 1
ATOM 534 N N . GLY A 1 73 ? -2.106 2.985 8.446 1.00 94.12 73 GLY A N 1
ATOM 535 C CA . GLY A 1 73 ? -1.870 2.594 9.833 1.00 94.12 73 GLY A CA 1
ATOM 536 C C . GLY A 1 73 ? -1.242 1.203 9.955 1.00 94.12 73 GLY A C 1
ATOM 537 O O . GLY A 1 73 ? -1.343 0.362 9.061 1.00 94.12 73 GLY A O 1
ATOM 538 N N . ILE A 1 74 ? -0.598 0.941 11.096 1.00 91.25 74 ILE A N 1
ATOM 539 C CA . ILE A 1 74 ? 0.207 -0.275 11.318 1.00 91.25 74 ILE A CA 1
ATOM 540 C C . ILE A 1 74 ? -0.581 -1.579 11.122 1.00 91.25 74 ILE A C 1
ATOM 542 O O . ILE A 1 74 ? -0.028 -2.557 10.634 1.00 91.25 74 ILE A O 1
ATOM 546 N N . ALA A 1 75 ? -1.881 -1.582 11.437 1.00 91.25 75 ALA A N 1
ATOM 547 C CA . ALA A 1 75 ? -2.736 -2.764 11.332 1.00 91.25 75 ALA A CA 1
ATOM 548 C C . ALA A 1 75 ? -3.033 -3.181 9.880 1.00 91.25 75 ALA A C 1
ATOM 550 O O . ALA A 1 75 ? -3.422 -4.320 9.636 1.00 91.25 75 ALA A O 1
ATOM 551 N N . HIS A 1 76 ? -2.875 -2.264 8.923 1.00 95.12 76 HIS A N 1
ATOM 55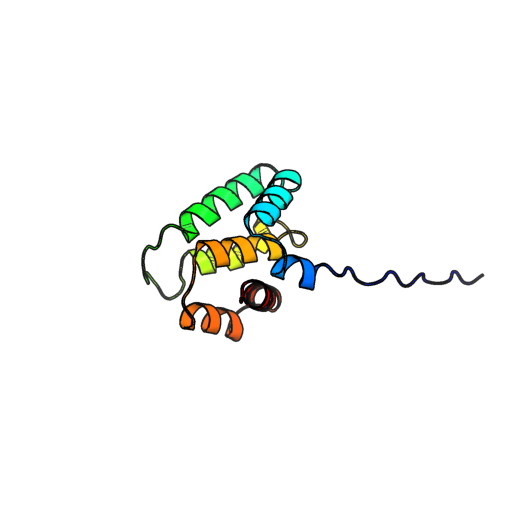2 C CA . HIS A 1 76 ? -3.233 -2.467 7.515 1.00 95.12 76 HIS A CA 1
ATOM 553 C C . HIS A 1 76 ? -2.059 -2.248 6.558 1.00 95.12 76 HIS A C 1
ATOM 555 O O . HIS A 1 76 ? -2.200 -2.448 5.353 1.00 95.12 76 HIS A O 1
ATOM 561 N N . ALA A 1 77 ? -0.897 -1.867 7.090 1.00 95.56 77 ALA A N 1
ATOM 562 C CA . ALA A 1 77 ? 0.280 -1.524 6.312 1.00 95.56 77 ALA A CA 1
ATOM 563 C C . ALA A 1 77 ? 0.768 -2.692 5.444 1.00 95.56 77 ALA A C 1
ATOM 565 O O . ALA A 1 77 ? 0.987 -2.509 4.252 1.00 95.56 77 ALA A O 1
ATOM 566 N N . ASP A 1 78 ? 0.893 -3.895 6.009 1.00 95.81 78 ASP A N 1
ATOM 567 C CA . ASP A 1 78 ? 1.416 -5.052 5.269 1.00 95.81 78 ASP A CA 1
ATOM 568 C C . ASP A 1 78 ? 0.456 -5.514 4.171 1.00 95.81 78 ASP A C 1
ATOM 570 O O . ASP A 1 78 ? 0.887 -5.773 3.052 1.00 95.81 78 ASP A O 1
ATOM 574 N N . ALA A 1 79 ? -0.849 -5.520 4.449 1.00 96.12 79 ALA A N 1
ATOM 575 C CA . ALA A 1 79 ? -1.877 -5.801 3.450 1.00 96.12 79 ALA A CA 1
ATOM 576 C C . ALA A 1 79 ? -1.808 -4.818 2.267 1.00 96.12 79 ALA A C 1
ATOM 578 O O . ALA A 1 79 ? -1.812 -5.229 1.108 1.00 96.12 79 ALA A O 1
ATOM 579 N N . ALA A 1 80 ? -1.687 -3.517 2.551 1.00 97.69 80 ALA A N 1
ATOM 580 C CA . ALA A 1 80 ? -1.543 -2.498 1.515 1.00 97.69 80 ALA A CA 1
ATOM 581 C C . ALA A 1 80 ? -0.240 -2.674 0.714 1.00 97.69 80 ALA A C 1
ATOM 583 O O . ALA A 1 80 ? -0.256 -2.589 -0.512 1.00 97.69 80 ALA A O 1
ATOM 584 N N . ARG A 1 81 ? 0.880 -2.981 1.383 1.00 97.75 81 ARG A N 1
ATOM 585 C CA . ARG A 1 81 ? 2.171 -3.245 0.725 1.00 97.75 81 ARG A CA 1
ATOM 586 C C . ARG A 1 81 ? 2.119 -4.451 -0.211 1.00 97.75 81 ARG A C 1
ATOM 588 O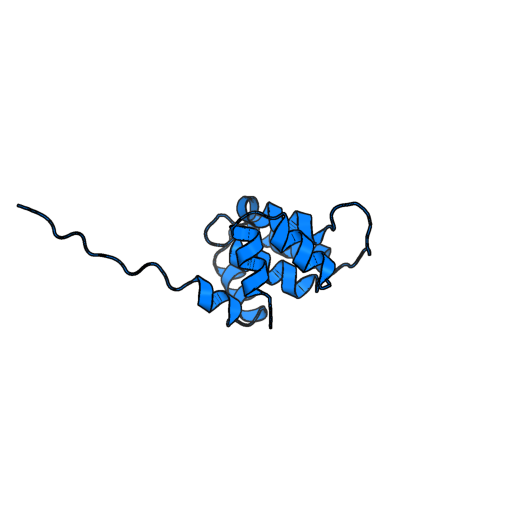 O . ARG A 1 81 ? 2.625 -4.359 -1.324 1.00 97.75 81 ARG A O 1
ATOM 595 N N . VAL A 1 82 ? 1.480 -5.545 0.204 1.00 97.06 82 VAL A N 1
ATOM 596 C CA . VAL A 1 82 ? 1.289 -6.743 -0.631 1.00 97.06 82 VAL A CA 1
ATOM 597 C C . VAL A 1 82 ? 0.489 -6.405 -1.894 1.00 97.06 82 VAL A C 1
ATOM 599 O O . VAL A 1 82 ? 0.901 -6.770 -2.994 1.00 97.06 82 VAL A O 1
ATOM 602 N N . LEU A 1 83 ? -0.593 -5.624 -1.782 1.00 97.31 83 LEU A N 1
ATOM 603 C CA . LEU A 1 83 ? -1.351 -5.166 -2.955 1.00 97.31 83 LEU A CA 1
ATOM 604 C C . LEU A 1 83 ? -0.517 -4.294 -3.899 1.00 97.31 83 LEU A C 1
ATOM 606 O O . LEU A 1 83 ? -0.582 -4.483 -5.115 1.00 97.31 83 LEU A O 1
ATOM 610 N N . ILE A 1 84 ? 0.287 -3.375 -3.354 1.00 96.56 84 ILE A N 1
ATOM 611 C CA . ILE A 1 84 ? 1.193 -2.527 -4.143 1.00 96.56 84 ILE A CA 1
ATOM 612 C C . ILE A 1 84 ? 2.189 -3.398 -4.921 1.00 96.56 84 ILE A C 1
ATOM 614 O O . ILE A 1 84 ? 2.363 -3.188 -6.119 1.00 96.56 84 ILE A O 1
ATOM 618 N N . LEU A 1 85 ? 2.786 -4.413 -4.286 1.00 95.50 85 LEU A N 1
ATOM 619 C CA . LEU A 1 85 ? 3.737 -5.330 -4.929 1.00 95.50 85 LEU A CA 1
ATOM 620 C C . LEU A 1 85 ? 3.088 -6.161 -6.048 1.00 95.50 85 LEU A C 1
ATOM 622 O O . LEU A 1 85 ? 3.625 -6.216 -7.156 1.00 95.50 85 LEU A O 1
ATOM 626 N N . HIS A 1 86 ? 1.911 -6.750 -5.807 1.00 95.00 86 HIS A N 1
ATOM 627 C CA . HIS A 1 86 ? 1.181 -7.501 -6.840 1.00 95.00 86 HIS A CA 1
ATOM 628 C C . HIS A 1 86 ? 0.762 -6.629 -8.027 1.00 95.00 86 HIS A C 1
ATOM 630 O O . HIS A 1 86 ? 0.719 -7.104 -9.166 1.00 95.00 86 HIS A O 1
ATOM 636 N N . THR A 1 87 ? 0.463 -5.358 -7.764 1.00 94.88 87 THR A N 1
ATOM 637 C CA . THR A 1 87 ? 0.058 -4.395 -8.789 1.00 94.88 87 THR A CA 1
ATOM 638 C C . THR A 1 87 ? 1.252 -3.916 -9.610 1.00 94.88 87 THR A C 1
ATOM 640 O O . THR A 1 87 ? 1.199 -3.938 -10.839 1.00 94.88 87 THR A O 1
ATOM 643 N N . ALA A 1 88 ? 2.356 -3.564 -8.947 1.00 92.75 88 ALA A N 1
ATOM 644 C CA . ALA A 1 88 ? 3.573 -3.081 -9.593 1.00 92.75 88 ALA A CA 1
ATOM 645 C C . ALA A 1 88 ? 4.279 -4.154 -10.431 1.00 92.75 88 ALA A C 1
ATOM 647 O O . ALA A 1 88 ? 4.878 -3.844 -11.466 1.00 92.75 88 ALA A O 1
ATOM 648 N N . ARG A 1 89 ? 4.203 -5.423 -9.999 1.00 91.19 89 ARG A N 1
ATOM 649 C CA . ARG A 1 89 ? 4.946 -6.549 -10.589 1.00 91.19 89 ARG A CA 1
ATOM 650 C C . ARG A 1 89 ? 6.431 -6.197 -10.786 1.00 91.19 89 ARG A C 1
ATOM 652 O O . ARG A 1 89 ? 6.894 -6.188 -11.936 1.00 91.19 89 ARG A O 1
ATOM 659 N N . PRO A 1 90 ? 7.143 -5.835 -9.698 1.00 89.69 90 PRO A N 1
ATOM 660 C CA . PRO A 1 90 ? 8.566 -5.531 -9.760 1.00 89.69 90 PRO A CA 1
ATOM 661 C C . PRO A 1 90 ? 9.354 -6.756 -10.226 1.00 89.69 90 PRO A C 1
ATOM 663 O O . PRO A 1 90 ? 8.944 -7.899 -10.013 1.00 89.69 90 PRO A O 1
ATOM 666 N N . ASP A 1 91 ? 10.486 -6.507 -10.873 1.00 87.88 91 ASP A N 1
ATOM 667 C CA . ASP A 1 91 ? 11.440 -7.558 -11.204 1.00 87.88 91 ASP A CA 1
ATOM 668 C C . ASP A 1 91 ? 12.226 -8.016 -9.963 1.00 87.88 91 ASP A C 1
ATOM 670 O O . ASP A 1 91 ? 12.101 -7.472 -8.859 1.00 87.88 91 ASP A O 1
ATOM 674 N N . ALA A 1 92 ? 13.034 -9.062 -10.144 1.00 88.94 92 ALA A N 1
ATOM 675 C CA . ALA A 1 92 ? 13.838 -9.631 -9.070 1.00 88.94 92 ALA A CA 1
ATOM 676 C C . ALA A 1 92 ? 14.825 -8.613 -8.477 1.00 88.94 92 ALA A C 1
ATOM 678 O O . ALA A 1 92 ? 15.055 -8.640 -7.270 1.00 88.94 92 ALA A O 1
ATOM 679 N N . ASP A 1 93 ? 15.362 -7.693 -9.281 1.00 88.44 93 ASP A N 1
ATOM 680 C CA . ASP A 1 93 ? 16.300 -6.668 -8.817 1.00 88.44 93 ASP A CA 1
ATOM 681 C C . ASP A 1 93 ? 15.601 -5.637 -7.919 1.00 88.44 93 ASP A C 1
ATOM 683 O O . ASP A 1 93 ? 16.121 -5.283 -6.856 1.00 88.44 93 ASP A O 1
ATOM 687 N N . GLY A 1 94 ? 14.392 -5.204 -8.291 1.00 89.75 94 GLY A N 1
ATOM 688 C CA . GLY A 1 94 ? 13.543 -4.344 -7.469 1.00 89.75 94 GLY A CA 1
ATOM 689 C C . GLY A 1 94 ? 13.161 -5.001 -6.141 1.00 89.75 94 GLY A C 1
ATOM 690 O O . GLY A 1 94 ? 13.312 -4.391 -5.079 1.00 89.75 94 GLY A O 1
ATOM 691 N N . LEU A 1 95 ? 12.741 -6.271 -6.173 1.00 91.62 95 LEU A N 1
ATOM 692 C CA . LEU A 1 95 ? 12.438 -7.034 -4.955 1.00 91.62 95 LEU A CA 1
ATOM 693 C C . LEU A 1 95 ? 13.677 -7.231 -4.072 1.00 91.62 95 LEU A C 1
ATOM 695 O O . LEU A 1 95 ? 13.602 -7.042 -2.858 1.00 91.62 95 LEU A O 1
ATOM 699 N N . THR A 1 96 ? 14.824 -7.558 -4.670 1.00 91.31 96 THR A N 1
ATOM 700 C CA . THR A 1 96 ? 16.102 -7.756 -3.967 1.00 91.31 96 THR A CA 1
ATOM 701 C C . THR A 1 96 ? 16.552 -6.472 -3.277 1.00 91.31 96 THR A C 1
ATOM 703 O O . THR A 1 96 ? 16.956 -6.502 -2.113 1.00 91.31 96 THR A O 1
ATOM 706 N N . ARG A 1 97 ? 16.424 -5.319 -3.946 1.00 91.50 97 ARG A N 1
ATOM 707 C CA . ARG A 1 97 ? 16.734 -4.010 -3.355 1.00 91.50 97 ARG A CA 1
ATOM 708 C C . ARG A 1 97 ? 15.902 -3.753 -2.102 1.00 91.50 97 ARG A C 1
ATOM 710 O O . ARG A 1 97 ? 16.477 -3.474 -1.052 1.00 91.50 97 ARG A O 1
ATOM 717 N N . VAL A 1 98 ? 14.579 -3.902 -2.188 1.00 92.62 98 VAL A N 1
ATOM 718 C CA . VAL A 1 98 ? 13.680 -3.716 -1.036 1.00 92.62 98 VAL A CA 1
ATOM 719 C C . VAL A 1 98 ? 13.981 -4.729 0.065 1.00 92.62 98 VAL A C 1
ATOM 721 O O . VAL A 1 98 ? 14.022 -4.368 1.239 1.00 92.62 98 VAL A O 1
ATOM 724 N N . TYR A 1 99 ? 14.255 -5.984 -0.287 1.00 94.75 99 TYR A N 1
ATOM 725 C CA . TYR A 1 99 ? 14.571 -7.012 0.696 1.00 94.75 99 TYR A CA 1
ATOM 726 C C . TYR A 1 99 ? 15.873 -6.725 1.465 1.00 94.75 99 TYR A C 1
ATOM 728 O O . TYR A 1 99 ? 15.954 -6.977 2.665 1.00 94.75 99 TYR A O 1
ATOM 736 N N . HIS A 1 100 ? 16.898 -6.179 0.810 1.00 94.31 100 HIS A N 1
ATOM 737 C CA . HIS A 1 100 ? 18.177 -5.900 1.466 1.00 94.31 100 HIS A CA 1
ATOM 738 C C . HIS A 1 100 ? 18.244 -4.533 2.152 1.00 94.31 100 HIS A C 1
ATOM 740 O O . HIS A 1 100 ? 18.917 -4.411 3.174 1.00 94.31 100 HIS A O 1
ATOM 746 N N . GLN A 1 101 ? 17.580 -3.514 1.603 1.00 93.56 101 GLN A N 1
ATOM 747 C CA . GLN A 1 101 ? 17.702 -2.121 2.054 1.00 93.56 101 GLN A CA 1
ATOM 748 C C . GLN A 1 101 ? 16.472 -1.623 2.825 1.00 93.56 101 GLN A C 1
ATOM 750 O O . GLN A 1 101 ? 16.549 -0.593 3.492 1.00 93.56 101 GLN A O 1
ATOM 755 N N . GLY A 1 102 ? 15.349 -2.338 2.745 1.00 93.75 102 GLY A N 1
ATOM 756 C CA . GLY A 1 102 ? 14.100 -1.969 3.398 1.00 93.75 102 GLY A CA 1
ATOM 757 C C . GLY A 1 102 ? 14.061 -2.277 4.895 1.00 93.75 102 GLY A C 1
ATOM 758 O O . GLY A 1 102 ? 14.850 -3.041 5.459 1.00 93.75 102 GLY A O 1
ATOM 759 N N . THR A 1 103 ? 13.067 -1.689 5.546 1.00 95.12 103 THR A N 1
ATOM 760 C CA . THR A 1 103 ? 12.697 -1.949 6.938 1.00 95.12 103 THR A CA 1
ATOM 761 C C . THR A 1 103 ? 12.209 -3.388 7.139 1.00 95.12 103 THR A C 1
ATOM 763 O O . THR A 1 103 ? 11.855 -4.095 6.197 1.00 95.12 103 THR A O 1
ATOM 766 N N . ALA A 1 104 ? 12.135 -3.847 8.393 1.00 95.81 104 ALA A N 1
ATOM 767 C CA . ALA A 1 104 ? 11.624 -5.186 8.703 1.00 95.81 104 ALA A CA 1
ATOM 768 C C . ALA A 1 104 ? 10.208 -5.443 8.146 1.00 95.81 104 ALA A C 1
ATOM 770 O O . ALA A 1 104 ? 9.929 -6.553 7.697 1.00 95.81 104 ALA A O 1
ATOM 771 N N . ASP A 1 105 ? 9.350 -4.424 8.131 1.00 94.94 105 ASP A N 1
ATOM 772 C CA . ASP A 1 105 ? 7.981 -4.537 7.626 1.00 94.94 105 ASP A CA 1
ATOM 773 C C . ASP A 1 105 ? 7.932 -4.604 6.095 1.00 94.94 105 ASP A C 1
ATOM 775 O O 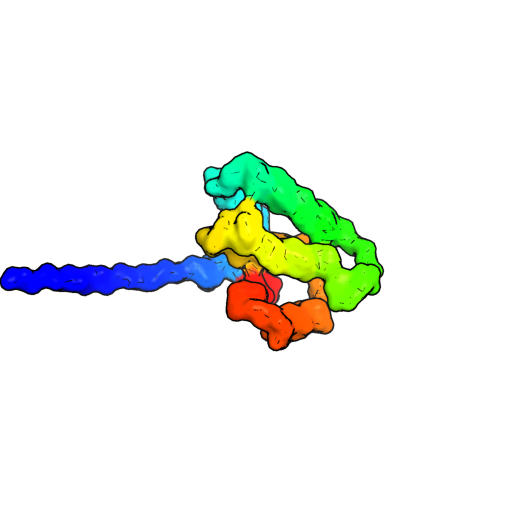. ASP A 1 105 ? 7.187 -5.400 5.530 1.00 94.94 105 ASP A O 1
ATOM 779 N N . GLU A 1 106 ? 8.769 -3.826 5.408 1.00 95.50 106 GLU A N 1
ATOM 780 C CA . GLU A 1 106 ? 8.884 -3.884 3.945 1.00 95.50 106 GLU A CA 1
ATOM 781 C C . GLU A 1 106 ? 9.434 -5.237 3.486 1.00 95.50 106 GLU A C 1
ATOM 783 O O . GLU A 1 106 ? 8.882 -5.848 2.572 1.00 95.50 106 GLU A O 1
ATOM 788 N N . ARG A 1 107 ? 10.455 -5.762 4.175 1.00 97.19 107 ARG A N 1
ATOM 789 C CA . ARG A 1 107 ? 10.999 -7.103 3.905 1.00 97.19 107 ARG A CA 1
ATOM 790 C C . ARG A 1 107 ? 9.950 -8.192 4.095 1.00 97.19 107 ARG A C 1
ATOM 792 O O . ARG A 1 107 ? 9.857 -9.102 3.277 1.00 97.19 107 ARG A O 1
ATOM 799 N N . ARG A 1 108 ? 9.138 -8.094 5.150 1.00 95.69 108 ARG A N 1
ATOM 800 C CA . ARG A 1 108 ? 8.043 -9.037 5.404 1.00 95.69 108 ARG A CA 1
ATOM 801 C C . ARG A 1 108 ? 6.982 -8.979 4.302 1.00 95.69 108 ARG A C 1
ATOM 803 O O . ARG A 1 108 ? 6.553 -10.027 3.833 1.00 95.69 108 ARG A O 1
ATOM 810 N N . ALA A 1 109 ? 6.614 -7.786 3.839 1.00 95.50 109 ALA A N 1
ATOM 811 C CA . ALA A 1 109 ? 5.683 -7.635 2.723 1.00 95.50 109 ALA A CA 1
ATOM 812 C C . ALA A 1 109 ? 6.222 -8.236 1.413 1.00 95.50 109 ALA A C 1
ATOM 814 O O . ALA A 1 109 ? 5.459 -8.876 0.695 1.00 95.50 109 ALA A O 1
ATOM 815 N N . VAL A 1 110 ? 7.526 -8.096 1.132 1.00 95.25 110 VAL A N 1
ATOM 816 C CA . VAL A 1 110 ? 8.172 -8.774 -0.006 1.00 95.25 110 VAL A CA 1
ATOM 817 C C . VAL A 1 110 ? 7.995 -10.283 0.100 1.00 95.25 110 VAL A C 1
ATOM 819 O O . VAL A 1 110 ? 7.514 -10.890 -0.849 1.00 95.25 110 VAL A O 1
ATOM 822 N N . LEU A 1 111 ? 8.303 -10.878 1.256 1.00 95.19 111 LEU A N 1
ATOM 823 C CA . LEU A 1 111 ? 8.146 -12.322 1.467 1.00 95.19 111 LEU A CA 1
ATOM 824 C C . LEU A 1 111 ? 6.694 -12.795 1.302 1.00 95.19 111 LEU A C 1
ATOM 826 O O . LEU A 1 111 ? 6.476 -13.903 0.827 1.00 95.19 111 LEU A O 1
ATOM 830 N N . HIS A 1 112 ? 5.707 -11.970 1.662 1.00 94.50 112 HIS A N 1
ATOM 831 C CA . HIS A 1 112 ? 4.289 -12.291 1.467 1.00 94.50 112 HIS A CA 1
ATOM 832 C C . HIS A 1 112 ? 3.814 -12.189 0.015 1.00 94.50 112 HIS A C 1
ATOM 834 O O . HIS A 1 112 ? 2.795 -12.783 -0.313 1.00 94.50 112 HIS A O 1
ATOM 840 N N . ALA A 1 113 ? 4.513 -11.439 -0.838 1.00 91.44 113 ALA A N 1
ATOM 841 C CA . ALA A 1 113 ? 4.134 -11.237 -2.235 1.00 91.44 113 ALA A CA 1
ATOM 842 C C . ALA A 1 113 ? 4.828 -12.211 -3.208 1.00 91.44 113 ALA A C 1
ATOM 844 O O . ALA A 1 113 ? 4.577 -12.148 -4.415 1.00 91.44 113 ALA A O 1
ATOM 845 N N . LEU A 1 114 ? 5.720 -13.076 -2.707 1.00 87.94 114 LEU A N 1
ATOM 846 C CA . LEU A 1 114 ? 6.354 -14.128 -3.501 1.00 87.94 114 LEU A CA 1
ATOM 847 C C . LEU A 1 114 ? 5.361 -15.276 -3.780 1.00 87.94 114 LEU A C 1
ATOM 849 O O . LEU A 1 114 ? 4.505 -15.541 -2.936 1.00 87.94 114 LEU A O 1
ATOM 853 N N . PRO A 1 115 ? 5.459 -15.933 -4.951 1.00 75.44 115 PRO A N 1
ATOM 854 C CA . PRO A 1 115 ? 4.631 -17.086 -5.306 1.00 75.44 115 PRO A CA 1
ATOM 855 C C . PRO A 1 115 ? 4.947 -18.346 -4.490 1.00 75.44 115 PRO A C 1
ATOM 857 O O . PRO A 1 115 ? 6.107 -18.501 -4.040 1.00 75.44 115 PRO A O 1
#

Sequence (115 aa):
MSHPHATQPAPTIGTGLALTPPAELRAHLDARLPAAARAWLDQALEEAAAKPGSHGPISVWELRLAEAGRRCGIAHADAARVLILHTARPDADGLTRVYHQGTADERRAVLHALP